Protein AF-A0A945DVE2-F1 (afdb_monomer_lite)

Sequence (150 aa):
MKHDCQETELLISGYLDGELTQSDRQRVDLILEDCIQCTETHQEMKKFRKGVGDIPFDILTKKEKTAMNKYVTTNTWANVGQLMFIVPLILLYGTGAFLMVASVIKDPETPLWLKIGLPSIIGGLGLMVFTVVLQRIKAHKTDKYKDVHI

pLDDT: mean 78.92, std 14.02, range [46.22, 95.06]

Secondary structure (DSSP, 8-state):
----HHHHHHHHHHHHHT-S-HHHHHHHHHHHHH-HHHHHHHHHHHHHHHHHHTS------HHHHHHHHHHHS--HHHHHHHHHHHHHHHHHHHHHHHHHHHHHHH-TTS-HHHHHHHHHHHHHHHHHHHHHHHHHHHHHHH-TTTT---

Radius of gyration: 32.58 Å; chains: 1; bounding box: 50×34×91 Å

Foldseek 3Di:
DDDDLVVLLVLLVCLVVVNDDPVSVVVNVVCCVVDPVSVVSSVVVVVVCCVVVPPPPPPDDVVVVVVVVCVVPPPPVVVVVVCVPPVVVCVCLVVVLVVVLVVQCPDPPHDPCCNPVSCCVSVVVVVVVVVVVVVVVVCVVPPPCPVPDD

Structure (mmCIF, N/CA/C/O backbone):
data_AF-A0A945DVE2-F1
#
_entry.id   AF-A0A945DVE2-F1
#
loop_
_atom_site.group_PDB
_atom_site.id
_atom_site.type_symbol
_atom_site.label_atom_id
_atom_site.label_alt_id
_atom_site.label_comp_id
_atom_site.label_asym_id
_atom_site.label_entity_id
_atom_site.label_seq_id
_atom_site.pdbx_PDB_ins_code
_atom_site.Cartn_x
_atom_site.Cartn_y
_atom_site.Cartn_z
_atom_site.occupancy
_atom_site.B_iso_or_equiv
_atom_site.auth_seq_id
_atom_site.auth_comp_id
_atom_site.auth_asym_id
_atom_site.auth_atom_id
_atom_site.pdbx_PDB_model_num
ATOM 1 N N . MET A 1 1 ? -12.179 13.860 60.037 1.00 53.31 1 MET A N 1
ATOM 2 C CA . MET A 1 1 ? -10.776 14.099 59.607 1.00 53.31 1 MET A CA 1
ATOM 3 C C . MET A 1 1 ? -10.761 15.152 58.490 1.00 53.31 1 MET A C 1
ATOM 5 O O . MET A 1 1 ? -11.633 15.081 57.630 1.00 53.31 1 MET A O 1
ATOM 9 N N . LYS A 1 2 ? -9.851 16.146 58.475 1.00 57.16 2 LYS A N 1
ATOM 10 C CA . LYS A 1 2 ? -9.758 17.094 57.337 1.00 57.16 2 LYS A CA 1
ATOM 11 C C . LYS A 1 2 ? -9.160 16.353 56.137 1.00 57.16 2 LYS A C 1
ATOM 13 O O . LYS A 1 2 ? -7.957 16.127 56.108 1.00 57.16 2 LYS A O 1
ATOM 18 N N . H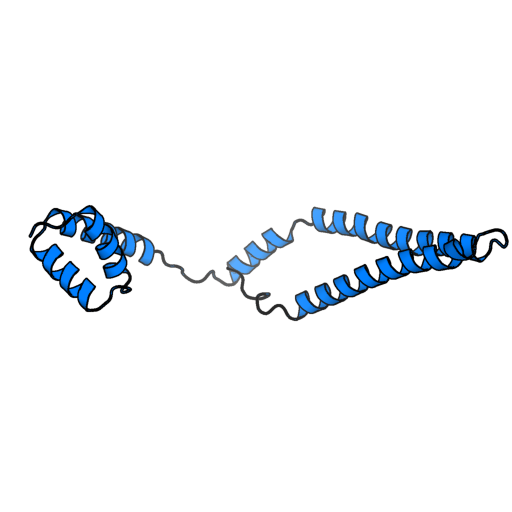IS A 1 3 ? -10.005 15.942 55.203 1.00 69.19 3 HIS A N 1
ATOM 19 C CA . HIS A 1 3 ? -9.619 15.332 53.935 1.00 69.19 3 HIS A CA 1
ATOM 20 C C . HIS A 1 3 ? -10.227 16.161 52.807 1.00 69.19 3 HIS A C 1
ATOM 22 O O . HIS A 1 3 ? -11.279 16.779 52.990 1.00 69.19 3 HIS A O 1
ATOM 28 N N . ASP A 1 4 ? -9.540 16.209 51.673 1.00 75.62 4 ASP A N 1
ATOM 29 C CA . ASP A 1 4 ? -10.078 16.841 50.481 1.00 75.62 4 ASP A CA 1
ATOM 30 C C . ASP A 1 4 ? -11.013 15.856 49.770 1.00 75.62 4 ASP A C 1
ATOM 32 O O . ASP A 1 4 ? -10.629 14.728 49.438 1.00 75.62 4 ASP A O 1
ATOM 36 N N . CYS A 1 5 ? -12.268 16.259 49.583 1.00 73.75 5 CYS A N 1
ATOM 37 C CA . CYS A 1 5 ? -13.283 15.410 48.959 1.00 73.75 5 CYS A CA 1
ATOM 38 C C . CYS A 1 5 ? -12.951 15.146 47.481 1.00 73.75 5 CYS A C 1
ATOM 40 O O . CYS A 1 5 ? -13.272 14.079 46.967 1.00 73.75 5 CYS A O 1
ATOM 42 N N . GLN A 1 6 ? -12.240 16.071 46.828 1.00 73.00 6 GLN A N 1
ATOM 43 C CA . GLN A 1 6 ? -11.862 15.957 45.422 1.00 73.00 6 GLN A CA 1
ATOM 44 C C . GLN A 1 6 ? -10.749 14.918 45.195 1.00 73.00 6 GLN A C 1
ATOM 46 O O . GLN A 1 6 ? -10.837 14.100 44.282 1.00 73.00 6 GLN A O 1
ATOM 51 N N . GLU A 1 7 ? -9.724 14.880 46.053 1.00 78.69 7 GLU A N 1
ATOM 52 C CA . GLU A 1 7 ? -8.698 13.821 46.026 1.00 78.69 7 GLU A CA 1
ATOM 53 C C . GLU A 1 7 ? -9.298 12.438 46.347 1.00 78.69 7 GLU A C 1
ATOM 55 O O . GLU A 1 7 ? -8.900 11.416 45.785 1.00 78.69 7 GLU A O 1
ATOM 60 N N . THR A 1 8 ? -10.295 12.406 47.233 1.00 78.44 8 THR A N 1
ATOM 61 C CA . THR A 1 8 ? -10.956 11.165 47.656 1.00 78.44 8 THR A CA 1
ATOM 62 C C . THR A 1 8 ? -11.806 10.558 46.538 1.00 78.44 8 THR A C 1
ATOM 64 O O . THR A 1 8 ? -11.867 9.339 46.423 1.00 78.44 8 THR A O 1
ATOM 67 N N . GLU A 1 9 ? -12.406 11.371 45.667 1.00 80.44 9 GLU A N 1
ATOM 68 C CA . GLU A 1 9 ? -13.184 10.895 44.517 1.00 80.44 9 GLU A CA 1
ATOM 69 C C . GLU A 1 9 ? -12.345 10.027 43.560 1.00 80.44 9 GLU A C 1
ATOM 71 O O . GLU A 1 9 ? -12.774 8.945 43.151 1.00 80.44 9 GLU A O 1
ATOM 76 N N . LEU A 1 10 ? -11.105 10.446 43.280 1.00 81.06 10 LEU A N 1
ATOM 77 C CA . LEU A 1 10 ? -10.153 9.665 42.481 1.00 81.06 10 LEU A CA 1
ATOM 78 C C . LEU A 1 10 ? -9.812 8.329 43.153 1.00 81.06 10 LEU A C 1
ATOM 80 O O . LEU A 1 10 ? -9.767 7.286 42.494 1.00 81.06 10 LEU A O 1
ATOM 84 N N . LEU A 1 11 ? -9.614 8.345 44.473 1.00 84.81 11 LEU A N 1
ATOM 85 C CA . LEU A 1 11 ? -9.346 7.136 45.249 1.00 84.81 11 LEU A CA 1
ATOM 86 C C . LEU A 1 11 ? -10.564 6.199 45.281 1.00 84.81 11 LEU A C 1
ATOM 88 O O . LEU A 1 11 ? -10.392 4.990 45.172 1.00 84.81 11 LEU A O 1
ATOM 92 N N . ILE A 1 12 ? -11.791 6.720 45.354 1.00 86.06 12 ILE A N 1
ATOM 93 C CA . ILE A 1 12 ? -13.029 5.923 45.314 1.00 86.06 12 ILE A CA 1
ATOM 94 C C . ILE A 1 12 ? -13.175 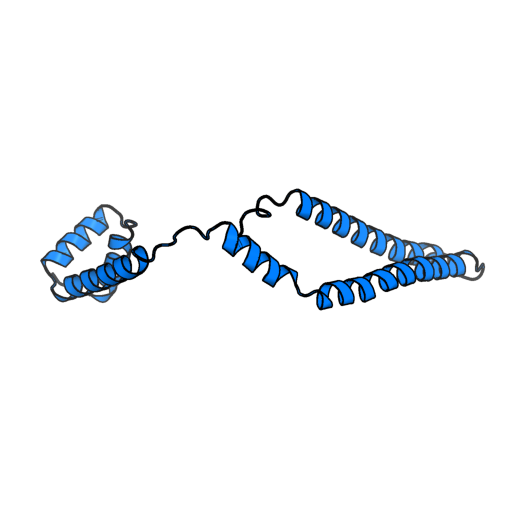5.188 43.971 1.00 86.06 12 ILE A C 1
ATOM 96 O O . ILE A 1 12 ? -13.551 4.013 43.964 1.00 86.06 12 ILE A O 1
ATOM 100 N N . SER A 1 13 ? -12.833 5.824 42.844 1.00 85.06 13 SER A N 1
ATOM 101 C CA . SER A 1 13 ? -12.820 5.147 41.536 1.00 85.06 13 SER A CA 1
ATOM 102 C C . SER A 1 13 ? -11.816 3.992 41.521 1.00 85.06 13 SER A C 1
ATOM 104 O O . SER A 1 13 ? -12.187 2.854 41.237 1.00 85.06 13 SER A O 1
ATOM 106 N N . GLY A 1 14 ? -10.566 4.249 41.927 1.00 84.69 14 GLY A N 1
ATOM 107 C CA . GLY A 1 14 ? -9.536 3.206 42.008 1.00 84.69 14 GLY A CA 1
ATOM 108 C C . GLY A 1 14 ? -9.883 2.088 43.001 1.00 84.69 14 GLY A C 1
ATOM 109 O O . GLY A 1 14 ? -9.495 0.933 42.808 1.00 84.69 14 GLY A O 1
ATOM 110 N N . TYR A 1 15 ? -10.631 2.405 44.064 1.00 85.12 15 TYR A N 1
ATOM 111 C CA . TYR A 1 15 ? -11.137 1.437 45.038 1.00 85.12 15 TYR A CA 1
ATOM 112 C C . TYR A 1 15 ? -12.166 0.491 44.403 1.00 85.12 15 TYR A C 1
ATOM 114 O O . TYR A 1 15 ? -12.087 -0.722 44.601 1.00 85.12 15 TYR A O 1
ATOM 122 N N . LEU A 1 16 ? -13.089 1.023 43.591 1.00 84.38 16 LEU A N 1
ATOM 123 C CA . LEU A 1 16 ? -14.095 0.242 42.861 1.00 84.38 16 LEU A CA 1
ATOM 124 C C . LEU A 1 16 ? -13.490 -0.637 41.755 1.00 84.38 16 LEU A C 1
ATOM 126 O O . LEU A 1 16 ? -14.020 -1.716 41.479 1.00 84.38 16 LEU A O 1
ATOM 130 N N . ASP A 1 17 ? -12.389 -0.195 41.147 1.00 82.69 17 ASP A N 1
ATOM 131 C CA . ASP A 1 17 ? -11.643 -0.950 40.132 1.00 82.69 17 ASP A CA 1
ATOM 132 C C . ASP A 1 17 ? -10.651 -1.960 40.730 1.00 82.69 17 ASP A C 1
ATOM 134 O O . ASP A 1 17 ? -10.194 -2.875 40.045 1.00 82.69 17 ASP A O 1
ATOM 138 N N . GLY A 1 18 ? -10.370 -1.861 42.032 1.00 82.38 18 GLY A N 1
ATOM 139 C CA . GLY A 1 18 ? -9.440 -2.744 42.732 1.00 82.38 18 GLY A CA 1
ATOM 140 C C . GLY A 1 18 ? -7.966 -2.436 42.454 1.00 82.38 18 GLY A C 1
ATOM 141 O O . GLY A 1 18 ? -7.105 -3.249 42.790 1.00 82.38 18 GLY A O 1
ATOM 142 N N . GLU A 1 19 ? -7.659 -1.267 41.900 1.00 85.31 19 GLU A N 1
ATOM 143 C CA . GLU A 1 19 ? -6.306 -0.863 41.494 1.00 85.31 19 GLU A CA 1
ATOM 144 C C . GLU A 1 19 ? -5.511 -0.182 42.622 1.00 85.31 19 GLU A C 1
ATOM 146 O O . GLU A 1 19 ? -4.307 0.034 42.497 1.00 85.31 19 GLU A O 1
ATOM 151 N N . LEU A 1 20 ? -6.157 0.126 43.754 1.00 85.69 20 LEU A N 1
ATOM 152 C CA . LEU A 1 20 ? -5.494 0.757 44.897 1.00 85.69 20 LEU A CA 1
ATOM 153 C C . LEU A 1 20 ? -4.515 -0.165 45.627 1.00 85.69 20 LEU A C 1
ATOM 155 O O . LEU A 1 20 ? -4.788 -1.351 45.857 1.00 85.69 20 LEU A O 1
ATOM 159 N N . THR A 1 21 ? -3.426 0.443 46.106 1.00 83.75 21 THR A N 1
ATOM 160 C CA . THR A 1 21 ? -2.480 -0.181 47.034 1.00 83.75 21 THR A CA 1
ATOM 161 C C . THR A 1 21 ? -3.146 -0.495 48.381 1.00 83.75 21 THR A C 1
ATOM 163 O O . THR A 1 21 ? -4.162 0.096 48.748 1.00 83.75 21 THR A O 1
ATOM 166 N N . GLN A 1 22 ? -2.570 -1.419 49.159 1.00 81.00 22 GLN A N 1
ATOM 167 C CA . GLN A 1 22 ? -3.117 -1.803 50.472 1.00 81.00 22 GLN A CA 1
ATOM 168 C C . GLN A 1 22 ? -3.230 -0.620 51.449 1.00 81.00 22 GLN A C 1
ATOM 170 O O . GLN A 1 22 ? -4.189 -0.550 52.213 1.00 81.00 22 GLN A O 1
ATOM 175 N N . SER A 1 23 ? -2.280 0.320 51.394 1.00 83.38 23 SER A N 1
ATOM 176 C CA . SER A 1 23 ? -2.292 1.533 52.221 1.00 83.38 23 SER A CA 1
ATOM 177 C C . SER A 1 23 ? -3.442 2.468 51.835 1.00 83.38 23 SER A C 1
ATOM 179 O O . SER A 1 23 ? -4.135 2.996 52.703 1.00 83.38 23 SER A O 1
ATOM 181 N N . ASP A 1 24 ? -3.677 2.648 50.534 1.00 81.50 24 ASP A N 1
ATOM 182 C CA . ASP A 1 24 ? -4.707 3.566 50.038 1.00 81.50 24 ASP A CA 1
ATOM 183 C C . ASP A 1 24 ? -6.118 3.012 50.242 1.00 81.50 24 ASP A C 1
ATOM 185 O O . ASP A 1 24 ? -7.036 3.771 50.540 1.00 81.50 24 ASP A O 1
ATOM 189 N N . ARG A 1 25 ? -6.297 1.686 50.171 1.00 82.38 25 ARG A N 1
ATOM 190 C CA . ARG A 1 25 ? -7.585 1.047 50.489 1.00 82.38 25 ARG A CA 1
ATOM 191 C C . ARG A 1 25 ? -8.008 1.293 51.935 1.00 82.38 25 ARG A C 1
ATOM 193 O O . ARG A 1 25 ? -9.130 1.728 52.157 1.00 82.38 25 ARG A O 1
ATOM 200 N N . GLN A 1 26 ? -7.099 1.103 52.895 1.00 84.81 26 GLN A N 1
ATOM 201 C CA . GLN A 1 26 ? -7.384 1.376 54.310 1.00 84.81 26 GLN A CA 1
ATOM 202 C C . GLN A 1 26 ? -7.710 2.855 54.552 1.00 84.81 26 GLN A C 1
ATOM 204 O O . GLN A 1 26 ? -8.589 3.175 55.350 1.00 84.81 26 GLN A O 1
ATOM 209 N N . ARG A 1 27 ? -7.034 3.767 53.839 1.00 82.69 27 ARG A N 1
ATOM 210 C CA . ARG A 1 27 ? -7.345 5.201 53.885 1.00 82.69 27 ARG A CA 1
ATOM 211 C C . ARG A 1 27 ? -8.767 5.479 53.385 1.00 82.69 27 ARG A C 1
ATOM 213 O O . ARG A 1 27 ? -9.475 6.247 54.026 1.00 82.69 27 ARG A O 1
ATOM 220 N N . VAL A 1 28 ? -9.186 4.860 52.280 1.00 83.69 28 VAL A N 1
ATOM 221 C CA . VAL A 1 28 ? -10.545 5.013 51.731 1.00 83.69 28 VAL A CA 1
ATOM 222 C C . VAL A 1 28 ? -11.600 4.427 52.671 1.00 83.69 28 VAL A C 1
ATOM 224 O O . VAL A 1 28 ? -12.602 5.094 52.909 1.00 83.69 28 VAL A O 1
ATOM 227 N N . ASP A 1 29 ? -11.362 3.253 53.264 1.00 84.56 29 ASP A N 1
ATOM 228 C CA . ASP A 1 29 ? -12.294 2.632 54.218 1.00 84.56 29 ASP A CA 1
ATOM 229 C C . ASP A 1 29 ? -12.568 3.559 55.420 1.00 84.56 29 ASP A C 1
ATOM 231 O O . ASP A 1 29 ? -13.721 3.810 55.764 1.00 84.56 29 ASP A O 1
ATOM 235 N N . LEU A 1 30 ? -11.518 4.165 55.991 1.00 85.25 30 LEU A N 1
ATOM 236 C CA . LEU A 1 30 ? -11.645 5.131 57.090 1.00 85.25 30 LEU A CA 1
ATOM 237 C C . LEU A 1 30 ? -12.386 6.415 56.680 1.00 85.25 30 LEU A C 1
ATOM 239 O O . LEU A 1 30 ? -13.114 6.999 57.480 1.00 85.25 30 LEU A O 1
ATOM 243 N N . ILE A 1 31 ? -12.199 6.884 55.442 1.00 84.06 31 ILE A N 1
ATOM 244 C CA . ILE A 1 31 ? -12.869 8.094 54.944 1.00 84.06 31 ILE A CA 1
ATOM 245 C C . ILE A 1 31 ? -14.357 7.833 54.675 1.00 84.06 31 ILE A C 1
ATOM 247 O O . ILE A 1 31 ? -15.184 8.704 54.948 1.00 84.06 31 ILE A O 1
ATOM 251 N N . LEU A 1 32 ? -14.713 6.644 54.182 1.00 82.94 32 LEU A N 1
ATOM 252 C CA . LEU A 1 32 ? -16.107 6.239 53.989 1.00 82.94 32 LEU A CA 1
ATOM 253 C C . LEU A 1 32 ? -16.862 6.111 55.323 1.00 82.94 32 LEU A C 1
ATOM 255 O O . LEU A 1 32 ? -18.053 6.398 55.369 1.00 82.94 32 LEU A O 1
ATOM 259 N N . GLU A 1 33 ? -16.192 5.743 56.419 1.00 82.50 33 GLU A N 1
ATOM 260 C CA . GLU A 1 33 ? -16.813 5.718 57.753 1.00 82.50 33 GLU A CA 1
ATOM 261 C C . GLU A 1 33 ? -17.048 7.122 58.342 1.00 82.50 33 GLU A C 1
ATOM 263 O O . GLU A 1 33 ? -18.040 7.339 59.038 1.00 82.50 33 GLU A O 1
ATOM 268 N N . ASP A 1 34 ? -16.160 8.081 58.059 1.00 82.06 34 ASP A N 1
ATOM 269 C CA . ASP A 1 34 ? -16.151 9.406 58.703 1.00 82.06 34 ASP A CA 1
ATOM 270 C C . ASP A 1 34 ? -16.848 10.505 57.865 1.00 82.06 34 ASP A C 1
ATOM 272 O O . ASP A 1 34 ? -17.152 11.584 58.377 1.00 82.06 34 ASP A O 1
ATOM 276 N N . CYS A 1 35 ? -17.113 10.270 56.570 1.00 82.38 35 CYS A N 1
ATOM 277 C CA . CYS A 1 35 ? -17.634 11.282 55.642 1.00 82.38 35 CYS A CA 1
ATOM 278 C C . CYS A 1 35 ? -18.894 10.845 54.876 1.00 82.38 35 CYS A C 1
ATOM 280 O O . CYS A 1 35 ? -18.881 9.929 54.049 1.00 82.38 35 CYS A O 1
ATOM 282 N N . ILE A 1 36 ? -19.985 11.594 55.078 1.00 82.19 36 ILE A N 1
ATOM 283 C CA . ILE A 1 36 ? -21.279 11.362 54.415 1.00 82.19 36 ILE A CA 1
ATOM 284 C C . ILE A 1 36 ? -21.189 11.622 52.901 1.00 82.19 36 ILE A C 1
ATOM 286 O O . ILE A 1 36 ? -21.686 10.815 52.120 1.00 82.19 36 ILE A O 1
ATOM 290 N N . GLN A 1 37 ? -20.513 12.698 52.476 1.00 80.56 37 GLN A N 1
ATOM 291 C CA . GLN A 1 37 ? -20.396 13.058 51.053 1.00 80.56 37 GLN A CA 1
ATOM 292 C C . GLN A 1 37 ? -19.630 11.997 50.250 1.00 80.56 37 GLN A C 1
ATOM 294 O O . GLN A 1 37 ? -20.078 11.582 49.188 1.00 80.56 37 GLN A O 1
ATOM 299 N N . CYS A 1 38 ? -18.522 11.482 50.790 1.00 80.69 38 CYS A N 1
ATOM 300 C CA . CYS A 1 38 ? -17.740 10.432 50.128 1.00 80.69 38 CYS A CA 1
ATOM 301 C C . CYS A 1 38 ? -18.512 9.105 50.019 1.00 80.69 38 CYS A C 1
ATOM 303 O O . CYS A 1 38 ? -18.361 8.365 49.044 1.00 80.69 38 CYS A O 1
ATOM 305 N N . THR A 1 39 ? -19.372 8.814 50.999 1.00 83.25 39 THR A N 1
ATOM 306 C CA . THR A 1 39 ? -20.237 7.627 50.981 1.00 83.25 39 THR A CA 1
ATOM 307 C C . THR A 1 39 ? -21.290 7.707 49.878 1.00 83.25 39 THR A C 1
ATOM 309 O O . THR A 1 39 ? -21.547 6.706 49.206 1.00 83.25 39 THR A O 1
ATOM 312 N N . GLU A 1 40 ? -21.878 8.885 49.666 1.00 85.69 40 GLU A N 1
ATOM 313 C CA . GLU A 1 40 ? -22.854 9.127 48.602 1.00 85.69 40 GLU A CA 1
ATOM 314 C C . GLU A 1 40 ? -22.216 8.938 47.217 1.00 85.69 40 GLU A C 1
ATOM 316 O O . GLU A 1 40 ? -22.695 8.114 46.433 1.00 85.69 40 GLU A O 1
ATOM 321 N N . THR A 1 41 ? -21.059 9.563 46.971 1.00 81.88 41 THR A N 1
ATOM 322 C CA . THR A 1 41 ? -20.292 9.417 45.721 1.00 81.88 41 THR A CA 1
ATOM 323 C C . THR A 1 41 ? -19.944 7.954 45.420 1.00 81.88 41 THR A C 1
ATOM 325 O O . THR A 1 41 ? -20.153 7.469 44.306 1.00 81.88 41 THR A O 1
ATOM 328 N N . HIS A 1 42 ? -19.477 7.197 46.420 1.00 85.81 42 HIS A N 1
ATOM 329 C CA . HIS A 1 42 ? -19.179 5.771 46.255 1.00 85.81 42 HIS A CA 1
ATOM 330 C C . HIS A 1 42 ? -20.429 4.946 45.893 1.00 85.81 42 HIS A C 1
ATOM 332 O O . HIS A 1 42 ? -20.360 4.035 45.060 1.00 85.81 42 HIS A O 1
ATOM 338 N N . GLN A 1 43 ? -21.592 5.257 46.474 1.00 85.00 43 GLN A N 1
ATOM 339 C CA . GLN A 1 43 ? -22.844 4.570 46.147 1.00 85.00 43 GLN A CA 1
ATOM 340 C C . GLN A 1 43 ? -23.339 4.887 44.732 1.00 85.00 43 GLN A C 1
ATOM 342 O O . GLN A 1 43 ? -23.823 3.979 44.049 1.00 85.00 43 GLN A O 1
ATOM 347 N N . GLU A 1 44 ? -23.221 6.135 44.279 1.00 85.88 44 GLU A N 1
ATOM 348 C CA . GLU A 1 44 ? -23.584 6.540 42.918 1.00 85.88 44 GLU A CA 1
ATOM 349 C C . GLU A 1 44 ? -22.722 5.835 41.869 1.00 85.88 44 GLU A C 1
ATOM 351 O O . GLU A 1 44 ? -23.253 5.171 40.972 1.00 85.88 44 GLU A O 1
ATOM 356 N N . MET A 1 45 ? -21.397 5.871 42.037 1.00 83.81 45 MET A N 1
ATOM 357 C CA . MET A 1 45 ? -20.461 5.188 41.140 1.00 83.81 45 MET A CA 1
ATOM 358 C C . MET A 1 45 ? -20.703 3.669 41.116 1.00 83.81 45 MET A C 1
ATOM 360 O O . MET A 1 45 ? -20.694 3.038 40.056 1.00 83.81 45 MET A O 1
ATOM 364 N N . LYS A 1 46 ? -21.026 3.064 42.268 1.00 85.56 46 LYS A N 1
ATOM 365 C CA . LYS A 1 46 ? -21.380 1.639 42.362 1.00 85.56 46 LYS A CA 1
ATOM 366 C C . LYS A 1 46 ? -22.688 1.301 41.640 1.00 85.56 46 LYS A C 1
ATOM 368 O O . LYS A 1 46 ? -22.781 0.229 41.038 1.00 85.56 46 LYS A O 1
ATOM 373 N N . LYS A 1 47 ? -23.701 2.175 41.686 1.00 84.94 47 LYS A N 1
ATOM 374 C CA . LYS A 1 47 ? -24.959 2.003 40.932 1.00 84.94 47 LYS A CA 1
ATOM 375 C C . LYS A 1 47 ? -24.709 2.074 39.428 1.00 84.94 47 LYS A C 1
ATOM 377 O O . LYS A 1 47 ? -25.210 1.217 38.705 1.00 84.94 47 LYS A O 1
ATOM 382 N N . PHE A 1 48 ? -23.894 3.027 38.973 1.00 80.19 48 PHE A N 1
ATOM 383 C CA . PHE A 1 48 ? -23.523 3.144 37.563 1.00 80.19 48 PHE A CA 1
ATOM 384 C C . PHE A 1 48 ? -22.782 1.895 37.067 1.00 80.19 48 PHE A C 1
ATOM 386 O O . PHE A 1 48 ? -23.166 1.314 36.055 1.00 80.19 48 PHE A O 1
ATOM 393 N N . ARG A 1 49 ? -21.799 1.397 37.831 1.00 79.56 49 ARG A N 1
ATOM 394 C CA . ARG A 1 49 ? -21.069 0.162 37.498 1.00 79.56 49 ARG A CA 1
ATOM 395 C C . ARG A 1 49 ? -21.988 -1.051 37.386 1.00 79.56 49 ARG A C 1
ATOM 397 O O . ARG A 1 49 ? -21.797 -1.865 36.492 1.00 79.56 49 ARG A O 1
ATOM 404 N N . LYS A 1 50 ? -22.987 -1.178 38.263 1.00 78.12 50 LYS A N 1
ATOM 405 C CA . LYS A 1 50 ? -23.996 -2.243 38.154 1.00 78.12 50 LYS A CA 1
ATOM 406 C C . LYS A 1 50 ? -24.873 -2.068 36.915 1.00 78.12 50 LYS A C 1
ATOM 408 O O . LYS A 1 50 ? -25.068 -3.029 36.191 1.00 78.12 50 LYS A O 1
ATOM 413 N N . GLY A 1 51 ? -25.311 -0.843 36.618 1.00 73.31 51 GLY A N 1
ATOM 414 C CA . GLY A 1 51 ? -26.093 -0.544 35.413 1.00 73.31 51 GLY A CA 1
ATOM 415 C C . GLY A 1 51 ? -25.349 -0.819 34.099 1.00 73.31 51 GLY A C 1
ATOM 416 O O . GLY A 1 51 ? -25.977 -1.207 33.121 1.00 73.31 51 GLY A O 1
ATOM 417 N N . VAL A 1 52 ? -24.021 -0.661 34.080 1.00 72.06 52 VAL A N 1
ATOM 418 C CA . VAL A 1 52 ? -23.168 -0.993 32.923 1.00 72.06 52 VAL A CA 1
ATOM 419 C C . VAL A 1 52 ? -22.761 -2.473 32.915 1.00 72.06 52 VAL A C 1
ATOM 421 O O . VAL A 1 52 ? -22.677 -3.080 31.852 1.00 72.06 52 VAL A O 1
ATOM 424 N N . GLY A 1 53 ? -22.524 -3.070 34.085 1.00 64.81 53 GLY A N 1
ATOM 425 C CA . GLY A 1 53 ? -22.124 -4.472 34.240 1.00 64.81 53 GLY A CA 1
ATOM 426 C C . GLY A 1 53 ? -23.255 -5.479 34.017 1.00 64.81 53 GLY A C 1
ATOM 427 O O . GLY A 1 53 ? -22.978 -6.607 33.625 1.00 64.81 53 GLY A O 1
ATOM 428 N N . ASP A 1 54 ? -24.508 -5.061 34.215 1.00 58.25 54 ASP A N 1
ATOM 429 C CA . ASP A 1 54 ? -25.710 -5.850 33.919 1.00 58.25 54 ASP A CA 1
ATOM 430 C C . ASP A 1 54 ? -26.173 -5.709 32.462 1.00 58.25 54 ASP A C 1
ATOM 432 O O . ASP A 1 54 ? -27.219 -6.250 32.113 1.00 58.25 54 ASP A O 1
ATOM 436 N N . ILE A 1 55 ? -25.430 -5.012 31.587 1.00 57.66 55 ILE A N 1
ATOM 437 C CA . ILE A 1 55 ? -25.678 -5.108 30.145 1.00 57.66 55 ILE A CA 1
ATOM 438 C C . ILE A 1 55 ? -25.243 -6.517 29.741 1.00 57.66 55 ILE A C 1
ATOM 440 O O . ILE A 1 55 ? -24.038 -6.795 29.741 1.00 57.66 55 ILE A O 1
ATOM 444 N N . PRO A 1 56 ? -26.179 -7.423 29.399 1.00 50.91 56 PRO A N 1
ATOM 445 C CA . PRO A 1 56 ? -25.794 -8.734 28.937 1.00 50.91 56 PRO A CA 1
ATOM 446 C C . PRO A 1 56 ? -25.117 -8.529 27.582 1.00 50.91 56 PRO A C 1
ATOM 448 O O . PRO A 1 56 ? -25.768 -8.339 26.557 1.00 50.91 56 PRO A O 1
ATOM 451 N N . PHE A 1 57 ? -23.786 -8.556 27.571 1.00 46.22 57 PHE A N 1
ATOM 452 C CA . PHE A 1 57 ? -22.987 -8.806 26.374 1.00 46.22 57 PHE A CA 1
ATOM 453 C C . PHE A 1 57 ? -23.176 -10.280 25.988 1.00 46.22 57 PHE A C 1
ATOM 455 O O . PHE A 1 57 ? -22.247 -11.087 25.985 1.00 46.22 57 PHE A O 1
ATOM 462 N N . ASP A 1 58 ? -24.427 -10.660 25.736 1.00 50.94 58 ASP A N 1
ATOM 463 C CA . ASP A 1 58 ? -24.802 -11.996 25.318 1.00 50.94 58 ASP A CA 1
ATOM 464 C C . ASP A 1 58 ? -24.404 -12.121 23.847 1.00 50.94 58 ASP A C 1
ATOM 466 O O . ASP A 1 58 ? -25.084 -11.662 22.934 1.00 50.94 58 ASP A O 1
ATOM 470 N N . ILE A 1 59 ? -23.172 -12.593 23.663 1.00 51.88 59 ILE A N 1
ATOM 471 C CA . ILE A 1 59 ? -22.656 -13.373 22.540 1.00 51.88 59 ILE A CA 1
ATOM 472 C C . ILE A 1 59 ? -23.556 -13.281 21.299 1.00 51.88 59 ILE A C 1
ATOM 474 O O . ILE A 1 59 ? -24.468 -14.087 21.119 1.00 51.88 59 ILE A O 1
ATOM 478 N N . LEU A 1 60 ? -23.244 -12.327 20.414 1.00 53.38 60 LEU A N 1
ATOM 479 C CA . LEU A 1 60 ? -23.800 -12.226 19.061 1.00 53.38 60 LEU A CA 1
ATOM 480 C C . LEU A 1 60 ? -23.991 -13.624 18.457 1.00 53.38 60 LEU A C 1
ATOM 482 O O . LEU A 1 60 ? -23.030 -14.336 18.134 1.00 53.38 60 LEU A O 1
ATOM 486 N N . THR A 1 61 ? -25.253 -14.027 18.316 1.00 58.66 61 THR A N 1
ATOM 487 C CA . THR A 1 61 ? -25.616 -15.352 17.823 1.00 58.66 61 THR A CA 1
ATOM 488 C C . THR A 1 61 ? -25.064 -15.492 16.402 1.00 58.66 61 THR A C 1
ATOM 490 O O . THR A 1 61 ? -25.241 -14.604 15.568 1.00 58.66 61 THR A O 1
ATOM 493 N N . LYS A 1 62 ? -24.402 -16.616 16.075 1.00 55.28 62 LYS A N 1
ATOM 494 C CA . LYS A 1 62 ? -23.744 -16.854 14.763 1.00 55.28 62 LYS A CA 1
ATOM 495 C C . LYS A 1 62 ? -24.604 -16.476 13.536 1.00 55.28 62 LYS A C 1
ATOM 497 O O . LYS A 1 62 ? -24.065 -16.132 12.483 1.00 55.28 62 LYS A O 1
ATOM 502 N N . LYS A 1 63 ? -25.936 -16.529 13.662 1.00 54.03 63 LYS A N 1
ATOM 503 C CA . LYS A 1 63 ? -26.900 -16.149 12.617 1.00 54.03 63 LYS A CA 1
ATOM 504 C C . LYS A 1 63 ? -26.934 -14.640 12.326 1.00 54.03 63 LYS A C 1
ATOM 506 O O . LYS A 1 63 ? -26.961 -14.273 11.155 1.00 54.03 63 LYS A O 1
ATOM 511 N N . GLU A 1 64 ? -26.841 -13.774 13.331 1.00 56.22 64 GLU A N 1
ATOM 512 C CA . GLU A 1 64 ? -26.824 -12.310 13.145 1.00 56.22 64 GLU A CA 1
ATOM 513 C C . GLU A 1 64 ? -25.465 -11.823 12.634 1.00 56.22 64 GLU A C 1
ATOM 515 O O . GLU A 1 64 ? -25.394 -10.957 11.763 1.00 56.22 64 GLU A O 1
ATOM 520 N N . LYS A 1 65 ? -24.384 -12.494 13.049 1.00 52.31 65 LYS A N 1
ATOM 521 C CA . LYS A 1 65 ? -23.020 -12.283 12.535 1.00 52.31 65 LYS A CA 1
ATOM 522 C C . LYS A 1 65 ? -22.934 -12.466 11.011 1.00 52.31 65 LYS A C 1
ATOM 524 O O . LYS A 1 65 ? -22.255 -11.712 10.318 1.00 52.31 65 LYS A O 1
ATOM 529 N N . THR A 1 66 ? -23.676 -13.435 10.471 1.00 54.88 66 THR A N 1
ATOM 530 C CA . THR A 1 66 ? -23.719 -13.710 9.023 1.00 54.88 66 THR A CA 1
ATOM 531 C C . THR A 1 66 ? -24.556 -12.667 8.271 1.00 54.88 66 THR A C 1
ATOM 533 O O . THR A 1 66 ? -24.202 -12.272 7.159 1.00 54.88 66 THR A O 1
ATOM 536 N N . ALA A 1 67 ? -25.636 -12.176 8.886 1.00 57.28 67 ALA A N 1
ATOM 537 C CA . ALA A 1 67 ? -26.467 -11.110 8.327 1.00 57.28 67 ALA A CA 1
ATOM 538 C C . ALA A 1 67 ? -25.725 -9.759 8.286 1.00 57.28 67 ALA A C 1
ATOM 540 O O . ALA A 1 67 ? -25.783 -9.058 7.278 1.00 57.28 67 ALA A O 1
ATOM 541 N N . MET A 1 68 ? -24.952 -9.446 9.329 1.00 52.12 68 MET A N 1
ATOM 542 C CA . MET A 1 68 ? -24.103 -8.251 9.406 1.00 52.12 68 MET A CA 1
ATOM 543 C C . MET A 1 68 ? -22.912 -8.308 8.442 1.00 52.12 68 MET A C 1
ATOM 545 O O . MET A 1 68 ? -22.621 -7.321 7.767 1.00 52.12 68 MET A O 1
ATOM 549 N N . ASN A 1 69 ? -22.265 -9.471 8.290 1.00 53.69 69 ASN A N 1
ATOM 550 C CA . ASN A 1 69 ? -21.200 -9.654 7.297 1.00 53.69 69 ASN A CA 1
ATOM 551 C C . ASN A 1 69 ? -21.722 -9.397 5.874 1.00 53.69 69 ASN A C 1
ATOM 553 O O . ASN A 1 69 ? -21.058 -8.743 5.072 1.00 53.69 69 ASN A O 1
ATOM 557 N N . LYS A 1 70 ? -22.961 -9.809 5.583 1.00 48.56 70 LYS A N 1
ATOM 558 C CA . LYS A 1 70 ? -23.626 -9.491 4.315 1.00 48.56 70 LYS A CA 1
ATOM 559 C C . LYS A 1 70 ? -23.797 -7.980 4.115 1.00 48.56 70 LYS A C 1
ATOM 561 O O . LYS A 1 70 ? -23.718 -7.529 2.984 1.00 48.56 70 LYS A O 1
ATOM 566 N N . TYR A 1 71 ? -23.963 -7.182 5.169 1.00 50.50 71 TYR A N 1
ATOM 567 C CA . TYR A 1 71 ? -24.078 -5.721 5.063 1.00 50.50 71 TYR A CA 1
ATOM 568 C C . TYR A 1 71 ? -22.726 -5.025 4.831 1.00 50.50 71 TYR A C 1
ATOM 570 O O . TYR A 1 71 ? -22.640 -4.090 4.042 1.00 50.50 71 TYR A O 1
ATOM 578 N N . VAL A 1 72 ? -21.646 -5.522 5.446 1.00 52.34 72 VAL A N 1
ATOM 579 C CA . VAL A 1 72 ? -20.281 -4.981 5.260 1.00 52.34 72 VAL A CA 1
ATOM 580 C C . VAL A 1 72 ? -19.679 -5.386 3.904 1.00 52.34 72 VAL A C 1
ATOM 582 O O . VAL A 1 72 ? -18.851 -4.669 3.346 1.00 52.34 72 VAL A O 1
ATOM 585 N N . THR A 1 73 ? -20.124 -6.505 3.326 1.00 51.22 73 THR A N 1
ATOM 586 C CA . THR A 1 73 ? -19.617 -7.028 2.043 1.00 51.22 73 THR A CA 1
ATOM 587 C C . THR A 1 73 ? -20.468 -6.679 0.818 1.00 51.22 73 THR A C 1
ATOM 589 O O . THR A 1 73 ? -20.092 -7.040 -0.297 1.00 51.22 73 THR A O 1
ATOM 592 N N . THR A 1 74 ? -21.575 -5.943 0.965 1.00 50.28 74 THR A N 1
ATOM 593 C CA . THR A 1 74 ? -22.497 -5.640 -0.151 1.00 50.28 74 THR A CA 1
ATOM 594 C C . THR A 1 74 ? -22.407 -4.217 -0.685 1.00 50.28 74 THR A C 1
ATOM 596 O O . THR A 1 74 ? -23.365 -3.705 -1.253 1.00 50.28 74 THR A O 1
ATOM 599 N N . ASN A 1 75 ? -21.222 -3.607 -0.689 1.00 57.06 75 ASN A N 1
ATOM 600 C CA . ASN A 1 75 ? -20.955 -2.579 -1.697 1.00 57.06 75 ASN A CA 1
ATOM 601 C C . ASN A 1 75 ? -20.549 -3.258 -3.011 1.00 57.06 75 ASN A C 1
ATOM 603 O O . ASN A 1 75 ? -19.427 -3.111 -3.492 1.00 57.06 75 ASN A O 1
ATOM 607 N N . THR A 1 76 ? -21.481 -4.005 -3.615 1.00 61.78 76 THR A N 1
ATOM 608 C CA . THR A 1 76 ? -21.326 -4.606 -4.952 1.00 61.78 76 THR A CA 1
ATOM 609 C C . THR A 1 76 ? -20.829 -3.561 -5.955 1.00 61.78 76 THR A C 1
ATOM 611 O O . THR A 1 76 ? -19.975 -3.849 -6.788 1.00 61.78 76 THR A O 1
ATOM 614 N N . TRP A 1 77 ? -21.279 -2.313 -5.801 1.00 70.69 77 TRP A N 1
ATOM 615 C CA . TRP A 1 77 ? -20.837 -1.179 -6.605 1.00 70.69 77 TRP A CA 1
ATOM 616 C C . TRP A 1 77 ? -19.370 -0.783 -6.379 1.00 70.69 77 TRP A C 1
ATOM 618 O O . TRP A 1 77 ? -18.669 -0.466 -7.338 1.00 70.69 77 TRP A O 1
ATOM 628 N N . ALA A 1 78 ? -18.870 -0.853 -5.140 1.00 72.31 78 ALA A N 1
ATOM 629 C CA . ALA A 1 78 ? -17.468 -0.556 -4.842 1.00 72.31 78 ALA A CA 1
ATOM 630 C C . ALA A 1 78 ? -16.533 -1.623 -5.429 1.00 72.31 78 ALA A C 1
ATOM 632 O O . ALA A 1 78 ? -15.509 -1.282 -6.014 1.00 72.31 78 ALA A O 1
ATOM 633 N N . ASN A 1 79 ? -16.921 -2.901 -5.360 1.00 73.06 79 ASN A N 1
ATOM 634 C CA . ASN A 1 79 ? -16.148 -3.996 -5.953 1.00 73.06 79 ASN A CA 1
ATOM 635 C C . ASN A 1 79 ? -16.115 -3.915 -7.490 1.00 73.06 79 ASN A C 1
ATOM 637 O O . ASN A 1 79 ? -15.072 -4.149 -8.100 1.00 73.06 79 ASN A O 1
ATOM 641 N N . VAL A 1 80 ? -17.234 -3.539 -8.123 1.00 83.69 80 VAL A N 1
ATOM 642 C CA . VAL A 1 80 ? -17.305 -3.321 -9.579 1.00 83.69 80 VAL A CA 1
ATOM 643 C C . VAL A 1 80 ? -16.450 -2.125 -9.997 1.00 83.69 80 VAL A C 1
ATOM 645 O O . VAL A 1 80 ? -15.653 -2.245 -10.928 1.00 83.69 80 VAL A O 1
ATOM 648 N N . GLY A 1 81 ? -16.550 -1.000 -9.282 1.00 85.50 81 GLY A N 1
ATOM 649 C CA . GLY A 1 81 ? -15.715 0.177 -9.534 1.00 85.50 81 GLY A CA 1
ATOM 650 C C . GLY A 1 81 ? -14.223 -0.126 -9.380 1.00 85.50 81 GLY A C 1
ATOM 651 O O . GLY A 1 81 ? -13.413 0.276 -10.214 1.00 85.50 81 GLY A O 1
ATOM 652 N N . GLN A 1 82 ? -13.858 -0.916 -8.369 1.00 85.56 82 GLN A N 1
ATOM 653 C CA . GLN A 1 82 ? -12.481 -1.342 -8.148 1.00 85.56 82 GLN A CA 1
ATOM 654 C C . GLN A 1 82 ? -11.959 -2.237 -9.283 1.00 85.56 82 GLN A C 1
ATOM 656 O O . GLN A 1 82 ? -10.825 -2.053 -9.723 1.00 85.56 82 GLN A O 1
ATOM 661 N N . LEU A 1 83 ? -12.770 -3.161 -9.808 1.00 87.81 83 LEU A N 1
ATOM 662 C CA . LEU A 1 83 ? -12.380 -3.991 -10.952 1.00 87.81 83 LEU A CA 1
ATOM 663 C C . LEU A 1 83 ? -12.218 -3.153 -12.229 1.00 87.81 83 LEU A C 1
ATOM 665 O O . LEU A 1 83 ? -11.230 -3.311 -12.947 1.00 87.81 83 LEU A O 1
ATOM 669 N N . MET A 1 84 ? -13.136 -2.212 -12.465 1.00 91.38 84 MET A N 1
ATOM 670 C CA . MET A 1 84 ? -13.080 -1.289 -13.601 1.00 91.38 84 MET A CA 1
ATOM 671 C C . MET A 1 84 ? -11.874 -0.343 -13.542 1.00 91.38 84 MET A C 1
ATOM 673 O O . MET A 1 84 ? -11.430 0.126 -14.581 1.00 91.38 84 MET A O 1
ATOM 677 N N . PHE A 1 85 ? -11.314 -0.080 -12.359 1.00 89.62 85 PHE A N 1
ATOM 678 C CA . PHE A 1 85 ? -10.108 0.735 -12.203 1.00 89.62 85 PHE A CA 1
ATOM 679 C C . PHE A 1 85 ? -8.814 -0.087 -12.281 1.00 89.62 85 PHE A C 1
ATOM 681 O O . PHE A 1 85 ? -7.884 0.278 -12.998 1.00 89.62 85 PHE A O 1
ATOM 688 N N . ILE A 1 86 ? -8.744 -1.216 -11.569 1.00 90.06 86 ILE A N 1
ATOM 689 C CA . ILE A 1 86 ? -7.519 -2.023 -11.471 1.00 90.06 86 ILE A CA 1
ATOM 690 C C . ILE A 1 86 ? -7.178 -2.683 -12.809 1.00 90.06 86 ILE A C 1
ATOM 692 O O . ILE A 1 86 ? -6.010 -2.707 -13.196 1.00 90.06 86 ILE A O 1
ATOM 696 N N . VAL A 1 87 ? -8.175 -3.209 -13.529 1.00 91.88 87 VAL A N 1
ATOM 697 C CA . VAL A 1 87 ? -7.930 -3.950 -14.776 1.00 91.88 87 VAL A CA 1
ATOM 698 C C . VAL A 1 87 ? -7.294 -3.058 -15.855 1.00 91.88 87 VAL A C 1
ATOM 700 O O . VAL A 1 87 ? -6.233 -3.430 -16.365 1.00 91.88 87 VAL A O 1
ATOM 703 N N . PRO A 1 88 ? -7.836 -1.867 -16.183 1.00 93.12 88 PRO A N 1
ATOM 704 C CA . PRO A 1 88 ? -7.199 -0.970 -17.145 1.00 93.12 88 PRO A CA 1
ATOM 705 C C . PRO A 1 88 ? -5.864 -0.427 -16.649 1.00 93.12 88 PRO A C 1
ATOM 707 O O . PRO A 1 88 ? -4.959 -0.250 -17.457 1.00 93.12 88 PRO A O 1
ATOM 710 N N . LEU A 1 89 ? -5.713 -0.190 -15.342 1.00 92.69 89 LEU A N 1
ATOM 711 C CA . LEU A 1 89 ? -4.459 0.298 -14.773 1.00 92.69 89 LEU A CA 1
ATOM 712 C C . LEU A 1 89 ? -3.317 -0.694 -15.013 1.00 92.69 89 LEU A C 1
ATOM 714 O O . LEU A 1 89 ? -2.246 -0.291 -15.457 1.00 92.69 89 LEU A O 1
ATOM 718 N N . ILE A 1 90 ? -3.555 -1.991 -14.797 1.00 91.06 90 ILE A N 1
ATOM 719 C CA . ILE A 1 90 ? -2.561 -3.037 -15.076 1.00 91.06 90 ILE A CA 1
ATOM 720 C C . ILE A 1 90 ? -2.289 -3.142 -16.579 1.00 91.06 90 ILE A C 1
ATOM 722 O O . ILE A 1 90 ? -1.134 -3.274 -16.978 1.00 91.06 90 ILE A O 1
ATOM 726 N N . LEU A 1 91 ? -3.328 -3.070 -17.416 1.00 93.25 91 LEU A N 1
ATOM 727 C CA . LEU A 1 91 ? -3.181 -3.190 -18.866 1.00 93.25 91 LEU A CA 1
ATOM 728 C C . LEU A 1 91 ? -2.376 -2.021 -19.443 1.00 93.25 91 LEU A C 1
ATOM 730 O O . LEU A 1 91 ? -1.405 -2.258 -20.156 1.00 93.25 91 LEU A O 1
ATOM 734 N N . LEU A 1 92 ? -2.735 -0.780 -19.102 1.00 93.19 92 LEU A N 1
ATOM 735 C CA . LEU A 1 92 ? -2.034 0.432 -19.533 1.00 93.19 92 LEU A CA 1
ATOM 736 C C . LEU A 1 92 ? -0.610 0.483 -18.994 1.00 93.19 92 LEU A C 1
ATOM 738 O O . LEU A 1 92 ? 0.307 0.835 -19.730 1.00 93.19 92 LEU A O 1
ATOM 742 N N . TYR A 1 93 ? -0.412 0.114 -17.729 1.00 92.81 93 TYR A N 1
ATOM 743 C CA . TYR A 1 93 ? 0.922 0.056 -17.156 1.00 92.81 93 TYR A CA 1
ATOM 744 C C . TYR A 1 93 ? 1.771 -1.005 -17.860 1.00 92.81 93 TYR A C 1
ATOM 746 O O . TYR A 1 93 ? 2.874 -0.703 -18.289 1.00 92.81 93 TYR A O 1
ATOM 754 N N . GLY A 1 94 ? 1.254 -2.218 -18.061 1.00 90.00 94 GLY A N 1
ATOM 755 C CA . GLY A 1 94 ? 1.987 -3.298 -18.720 1.00 90.00 94 GLY A CA 1
ATOM 756 C C . GLY A 1 94 ? 2.331 -2.981 -20.176 1.00 90.00 94 GLY A C 1
ATOM 757 O O . GLY A 1 94 ? 3.504 -2.981 -20.549 1.00 90.00 94 GLY A O 1
ATOM 758 N N . THR A 1 95 ? 1.326 -2.685 -21.004 1.00 92.44 95 THR A N 1
ATOM 759 C CA . THR A 1 95 ? 1.538 -2.442 -22.441 1.00 92.44 95 THR A CA 1
ATOM 760 C C . THR A 1 95 ? 2.209 -1.099 -22.698 1.00 92.44 95 THR A C 1
ATOM 762 O O . THR A 1 95 ? 3.147 -1.032 -23.489 1.00 92.44 95 THR A O 1
ATOM 765 N N . GLY A 1 96 ? 1.796 -0.039 -22.002 1.00 92.12 96 GLY A N 1
ATOM 766 C CA . GLY A 1 96 ? 2.359 1.301 -22.153 1.00 92.12 96 GLY A CA 1
ATOM 767 C C . GLY A 1 96 ? 3.812 1.370 -21.699 1.00 92.12 96 GLY A C 1
ATOM 768 O O . GLY A 1 96 ? 4.654 1.906 -22.420 1.00 92.12 96 GLY A O 1
ATOM 769 N N . ALA A 1 97 ? 4.141 0.766 -20.554 1.00 91.88 97 ALA A N 1
ATOM 770 C CA . ALA A 1 97 ? 5.524 0.715 -20.104 1.00 91.88 97 ALA A CA 1
ATOM 771 C C . ALA A 1 97 ? 6.397 -0.130 -21.037 1.00 91.88 97 ALA A C 1
ATOM 773 O O . ALA A 1 97 ? 7.505 0.284 -21.370 1.00 91.88 97 ALA A O 1
ATOM 774 N N . PHE A 1 98 ? 5.893 -1.273 -21.515 1.00 92.31 98 PHE A N 1
ATOM 775 C CA . PHE A 1 98 ? 6.619 -2.095 -22.481 1.00 92.31 98 PHE A CA 1
ATOM 776 C C . PHE A 1 98 ? 6.900 -1.338 -23.783 1.00 92.31 98 PHE A C 1
ATOM 778 O O . PHE A 1 98 ? 8.030 -1.355 -24.264 1.00 92.31 98 PHE A O 1
ATOM 785 N N . LEU A 1 99 ? 5.903 -0.638 -24.333 1.00 93.06 99 LEU A N 1
ATOM 786 C CA . LEU A 1 99 ? 6.063 0.138 -25.562 1.00 93.06 99 LEU A CA 1
ATOM 787 C C . LEU A 1 99 ? 7.060 1.289 -25.392 1.00 93.06 99 LEU A C 1
ATOM 789 O O . LEU A 1 99 ? 7.923 1.452 -26.250 1.00 93.06 99 LEU A O 1
ATOM 793 N N . MET A 1 100 ? 6.996 2.033 -24.281 1.00 89.31 100 MET A N 1
ATOM 794 C CA . MET A 1 100 ? 7.951 3.114 -23.999 1.00 89.31 100 MET A CA 1
ATOM 795 C C . MET A 1 100 ? 9.383 2.606 -23.824 1.00 89.31 100 MET A C 1
ATOM 797 O O . MET A 1 100 ? 10.328 3.195 -24.344 1.00 89.31 100 MET A O 1
ATOM 801 N N . VAL A 1 101 ? 9.564 1.498 -23.105 1.00 90.69 101 VAL A N 1
ATOM 802 C CA . VAL A 1 101 ? 10.890 0.889 -22.954 1.00 90.69 101 VAL A CA 1
ATOM 803 C C . VAL A 1 101 ? 11.393 0.382 -24.307 1.00 90.69 101 VAL A C 1
ATOM 805 O O . VAL A 1 101 ? 12.546 0.614 -24.666 1.00 90.69 101 VAL A O 1
ATOM 808 N N . ALA A 1 102 ? 10.528 -0.261 -25.094 1.00 89.56 102 ALA A N 1
ATOM 809 C CA . ALA A 1 102 ? 10.886 -0.781 -26.406 1.00 89.56 102 ALA A CA 1
ATOM 810 C C . ALA A 1 102 ? 11.258 0.326 -27.403 1.00 89.56 102 ALA A C 1
ATOM 812 O O . ALA A 1 102 ? 12.192 0.124 -28.177 1.00 89.56 102 ALA A O 1
ATOM 813 N N . SER A 1 103 ? 10.576 1.476 -27.395 1.00 87.88 103 SER A N 1
ATOM 814 C CA . SER A 1 103 ? 10.917 2.600 -28.276 1.00 87.88 103 SER A CA 1
ATOM 815 C C . SER A 1 103 ? 12.274 3.197 -27.909 1.00 87.88 103 SER A C 1
ATOM 817 O O . SER A 1 103 ? 13.147 3.306 -28.763 1.00 87.88 103 SER A O 1
ATOM 819 N N . VAL A 1 104 ? 12.513 3.460 -26.620 1.00 88.25 104 VAL A N 1
ATOM 820 C CA . VAL A 1 104 ? 13.772 4.068 -26.158 1.00 88.25 104 VAL A CA 1
ATOM 821 C C . VAL A 1 104 ? 14.982 3.165 -26.400 1.00 88.25 104 VAL A C 1
ATOM 823 O O . VAL A 1 104 ? 16.061 3.667 -26.709 1.00 88.25 104 VAL A O 1
ATOM 826 N N . ILE A 1 105 ? 14.826 1.843 -26.284 1.00 87.00 105 ILE A N 1
ATOM 827 C CA . ILE A 1 105 ? 15.915 0.889 -26.543 1.00 87.00 105 ILE A CA 1
ATOM 828 C C . ILE A 1 105 ? 16.197 0.741 -28.044 1.00 87.00 105 ILE A C 1
ATOM 830 O O . ILE A 1 105 ? 17.361 0.605 -28.425 1.00 87.00 105 ILE A O 1
ATOM 834 N N . LYS A 1 106 ? 15.156 0.746 -28.889 1.00 87.69 106 LYS A N 1
ATOM 835 C CA . LYS A 1 106 ? 15.294 0.575 -30.344 1.00 87.69 106 LYS A CA 1
ATOM 836 C C . LYS A 1 106 ? 15.885 1.801 -31.034 1.00 87.69 106 LYS A C 1
ATOM 838 O O . LYS A 1 106 ? 16.559 1.632 -32.046 1.00 87.69 106 LYS A O 1
ATOM 843 N N . ASP A 1 107 ? 15.671 2.995 -30.490 1.00 87.69 107 ASP A N 1
ATOM 844 C CA . ASP A 1 107 ? 16.229 4.215 -31.061 1.00 87.69 107 ASP A CA 1
ATOM 845 C C . ASP A 1 107 ? 17.760 4.287 -30.850 1.00 87.69 107 ASP A C 1
ATOM 847 O O . ASP A 1 107 ? 18.252 4.203 -29.716 1.00 87.69 107 ASP A O 1
ATOM 851 N N . PRO A 1 108 ? 18.566 4.434 -31.919 1.00 80.44 108 PRO A N 1
ATOM 852 C CA . PRO A 1 108 ? 20.024 4.525 -31.801 1.00 80.44 108 PRO A CA 1
ATOM 853 C C . PRO A 1 108 ? 20.484 5.852 -31.184 1.00 80.44 108 PRO A C 1
ATOM 855 O O . PRO A 1 108 ? 21.456 5.864 -30.435 1.00 80.44 108 PRO A O 1
ATOM 858 N N . GLU A 1 109 ? 19.746 6.930 -31.457 1.00 87.81 109 GLU A N 1
ATOM 859 C CA . GLU A 1 109 ? 20.056 8.320 -31.083 1.00 87.81 109 GLU A CA 1
ATOM 860 C C . GLU A 1 109 ? 19.769 8.642 -29.606 1.00 87.81 109 GLU A C 1
ATOM 862 O O . GLU A 1 109 ? 20.106 9.718 -29.110 1.00 87.81 109 GLU A O 1
ATOM 867 N N . THR A 1 110 ? 19.118 7.735 -28.870 1.00 86.69 110 THR A N 1
ATOM 868 C CA . THR A 1 110 ? 18.776 7.985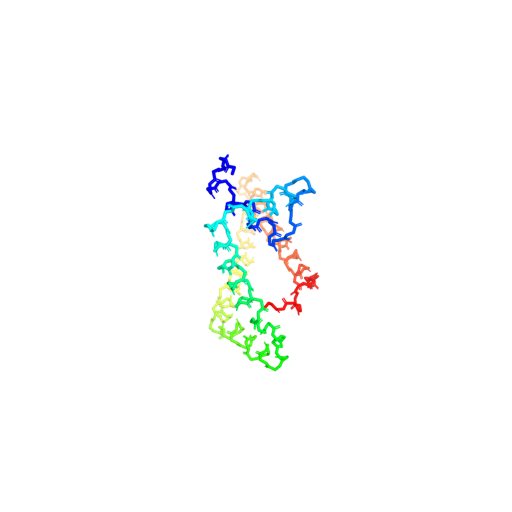 -27.469 1.00 86.69 110 THR A CA 1
ATOM 869 C C . THR A 1 110 ? 20.003 7.827 -26.567 1.00 86.69 110 THR A C 1
ATOM 871 O O . THR A 1 110 ? 20.764 6.856 -26.676 1.00 86.69 110 THR A O 1
ATOM 874 N N . PRO A 1 111 ? 20.209 8.761 -25.624 1.00 89.25 111 PRO A N 1
ATOM 875 C CA . PRO A 1 111 ? 21.381 8.737 -24.771 1.00 89.25 111 PRO A CA 1
ATOM 876 C C . PRO A 1 111 ? 21.340 7.553 -23.794 1.00 89.25 111 PRO A C 1
ATOM 878 O O . PRO A 1 111 ? 20.286 7.142 -23.301 1.00 89.25 111 PRO A O 1
ATOM 881 N N . LEU A 1 112 ? 22.523 7.023 -23.477 1.00 87.62 112 LEU A N 1
ATOM 882 C CA . LEU A 1 112 ? 22.711 5.783 -22.710 1.00 87.62 112 LEU A CA 1
ATOM 883 C C . LEU A 1 112 ? 22.061 5.822 -21.313 1.00 87.62 112 LEU A C 1
ATOM 885 O O . LEU A 1 112 ? 21.501 4.826 -20.857 1.00 87.62 112 LEU A O 1
ATOM 889 N N . TRP A 1 113 ? 22.067 6.989 -20.660 1.00 87.81 113 TRP A N 1
ATOM 890 C CA . TRP A 1 113 ? 21.418 7.183 -19.360 1.00 87.81 113 TRP A CA 1
ATOM 891 C C . TRP A 1 113 ? 19.895 7.008 -19.430 1.00 87.81 113 TRP A C 1
ATOM 893 O O . TRP A 1 113 ? 19.304 6.506 -18.479 1.00 87.81 113 TRP A O 1
ATOM 903 N N . LEU A 1 114 ? 19.258 7.348 -20.555 1.00 89.62 114 LEU A N 1
ATOM 904 C CA . LEU A 1 114 ? 17.817 7.182 -20.751 1.00 89.62 114 LEU A CA 1
ATOM 905 C C . LEU A 1 114 ? 17.465 5.714 -21.037 1.00 89.62 114 LEU A C 1
ATOM 907 O O . LEU A 1 114 ? 16.481 5.204 -20.504 1.00 89.62 114 LEU A O 1
ATOM 911 N N . LYS A 1 115 ? 18.316 5.015 -21.806 1.00 88.81 115 LYS A N 1
ATOM 912 C CA . LYS A 1 115 ? 18.170 3.578 -22.115 1.00 88.81 115 LYS A CA 1
ATOM 913 C C . LYS A 1 115 ? 18.191 2.692 -20.876 1.00 88.81 115 LYS A C 1
ATOM 915 O O . LYS A 1 115 ? 17.527 1.665 -20.866 1.00 88.81 115 LYS A O 1
ATOM 920 N N . ILE A 1 116 ? 18.945 3.080 -19.849 1.00 89.44 116 ILE A N 1
ATOM 921 C CA . ILE A 1 116 ? 19.059 2.326 -18.593 1.00 89.44 116 ILE A CA 1
ATOM 922 C C . ILE A 1 116 ? 18.131 2.910 -17.521 1.00 89.44 116 ILE A C 1
ATOM 924 O O . ILE A 1 116 ? 17.470 2.170 -16.793 1.00 89.44 116 ILE A O 1
ATOM 928 N N . GLY A 1 117 ? 18.049 4.238 -17.430 1.00 92.38 117 GLY A N 1
ATOM 929 C CA . GLY A 1 117 ? 17.280 4.937 -16.404 1.00 92.38 117 GLY A CA 1
ATOM 930 C C . GLY A 1 117 ? 15.779 4.687 -16.512 1.00 92.38 117 GLY A C 1
ATOM 931 O O . GLY A 1 117 ? 15.145 4.359 -15.511 1.00 92.38 117 GLY A O 1
ATOM 932 N N . LEU A 1 118 ? 15.212 4.768 -17.720 1.00 91.38 118 LEU A N 1
ATOM 933 C CA . LEU A 1 118 ? 13.777 4.574 -17.928 1.00 91.38 118 LEU A CA 1
ATOM 934 C C . LEU A 1 118 ? 13.293 3.159 -17.540 1.00 91.38 118 LEU A C 1
ATOM 936 O O . LEU A 1 118 ? 12.370 3.063 -16.726 1.00 91.38 118 LEU A O 1
ATOM 940 N N . PRO A 1 119 ? 13.898 2.055 -18.031 1.00 92.00 119 PRO A N 1
ATOM 941 C CA . PRO A 1 119 ? 13.495 0.718 -17.603 1.00 92.00 119 PRO A CA 1
ATOM 942 C C . PRO A 1 119 ? 13.801 0.444 -16.130 1.00 92.00 119 PRO A C 1
ATOM 944 O O . PRO A 1 119 ? 13.052 -0.298 -15.503 1.00 92.00 119 PRO A O 1
ATOM 947 N N . SER A 1 120 ? 14.842 1.054 -15.552 1.00 93.38 120 SER A N 1
ATOM 948 C CA . SER A 1 120 ? 15.129 0.930 -14.117 1.00 93.38 120 SER A CA 1
ATOM 949 C C . SER A 1 120 ? 14.015 1.536 -13.256 1.00 93.38 120 SER A C 1
ATOM 951 O O . SER A 1 120 ? 13.526 0.883 -12.336 1.00 93.38 120 SER A O 1
ATOM 953 N N . ILE A 1 121 ? 13.538 2.741 -13.591 1.00 94.00 121 ILE A N 1
ATOM 954 C CA . ILE A 1 121 ? 12.440 3.402 -12.864 1.00 94.00 121 ILE A CA 1
ATOM 955 C C . ILE A 1 121 ? 11.140 2.609 -13.008 1.00 94.00 121 ILE A C 1
ATOM 957 O O . ILE A 1 121 ? 10.472 2.315 -12.016 1.00 94.00 121 ILE A O 1
ATOM 961 N N . ILE A 1 122 ? 10.789 2.240 -14.241 1.00 93.75 122 ILE A N 1
ATOM 962 C CA . ILE A 1 122 ? 9.575 1.473 -14.533 1.00 93.75 122 ILE A CA 1
ATOM 963 C C . ILE A 1 122 ? 9.627 0.115 -13.826 1.00 93.75 122 ILE A C 1
ATOM 965 O O . ILE A 1 122 ? 8.699 -0.236 -13.103 1.00 93.75 122 ILE A O 1
ATOM 969 N N . GLY A 1 123 ? 10.718 -0.633 -13.992 1.00 93.81 123 GLY A N 1
ATOM 970 C CA . GLY A 1 123 ? 10.900 -1.942 -13.370 1.00 93.81 123 GLY A CA 1
ATOM 971 C C . GLY A 1 123 ? 10.920 -1.866 -11.845 1.00 93.81 123 GLY A C 1
ATOM 972 O O . GLY A 1 123 ? 10.301 -2.697 -11.185 1.00 93.81 123 GLY A O 1
ATOM 973 N N . GLY A 1 124 ? 11.564 -0.842 -11.281 1.00 95.06 124 GLY A N 1
ATOM 974 C CA . GLY A 1 124 ? 11.601 -0.592 -9.841 1.00 95.06 124 GLY A CA 1
ATOM 975 C C . GLY A 1 124 ? 10.219 -0.317 -9.254 1.00 95.06 124 GLY A C 1
ATOM 976 O O . GLY A 1 124 ? 9.858 -0.911 -8.236 1.00 95.06 124 GLY A O 1
ATOM 977 N N . LEU A 1 125 ? 9.408 0.508 -9.924 1.00 94.19 125 LEU A N 1
ATOM 978 C CA . LEU A 1 125 ? 8.020 0.741 -9.524 1.00 94.19 125 LEU A CA 1
ATOM 979 C C . LEU A 1 125 ? 7.207 -0.561 -9.576 1.00 94.19 125 LEU A C 1
ATOM 981 O O . LEU A 1 125 ? 6.493 -0.880 -8.624 1.00 94.19 125 LEU A O 1
ATOM 985 N N . GLY A 1 126 ? 7.362 -1.345 -10.646 1.00 93.75 126 GLY A N 1
ATOM 986 C CA . GLY A 1 126 ? 6.696 -2.639 -10.794 1.00 93.75 126 GLY A CA 1
ATOM 987 C C . GLY A 1 126 ? 7.080 -3.626 -9.688 1.00 93.75 126 GLY A C 1
ATOM 988 O O . GLY A 1 126 ? 6.209 -4.267 -9.101 1.00 93.75 126 GLY A O 1
ATOM 989 N N . LEU A 1 127 ? 8.368 -3.700 -9.342 1.00 94.56 127 LEU A N 1
ATOM 990 C CA . LEU A 1 127 ? 8.879 -4.533 -8.254 1.00 94.56 127 LEU A CA 1
ATOM 991 C C . LEU A 1 127 ? 8.318 -4.094 -6.892 1.00 94.56 127 LEU A C 1
ATOM 993 O O . LEU A 1 127 ? 7.886 -4.936 -6.102 1.00 94.56 127 LEU A O 1
ATOM 997 N N . MET A 1 128 ? 8.275 -2.786 -6.615 1.00 94.88 128 MET A N 1
ATOM 998 C CA . MET A 1 128 ? 7.684 -2.266 -5.379 1.00 94.88 128 MET A CA 1
ATOM 999 C C . MET A 1 128 ? 6.206 -2.640 -5.265 1.00 94.88 128 MET A C 1
ATOM 1001 O O . MET A 1 128 ? 5.791 -3.189 -4.246 1.00 94.88 128 MET A O 1
ATOM 1005 N N . VAL A 1 129 ? 5.420 -2.434 -6.322 1.00 92.94 129 VAL A N 1
ATOM 1006 C CA . VAL A 1 129 ? 4.005 -2.831 -6.329 1.00 92.94 129 VAL A CA 1
ATOM 1007 C C . VAL A 1 129 ? 3.866 -4.342 -6.134 1.00 92.94 129 VAL A C 1
ATOM 1009 O O . VAL A 1 129 ? 3.063 -4.785 -5.314 1.00 92.94 129 VAL A O 1
ATOM 1012 N N . PHE A 1 130 ? 4.680 -5.146 -6.820 1.00 93.50 130 PHE A N 1
ATOM 1013 C CA . PHE A 1 130 ? 4.652 -6.602 -6.703 1.00 93.50 130 PHE A CA 1
ATOM 1014 C C . PHE A 1 130 ? 4.925 -7.082 -5.272 1.00 93.50 130 PHE A C 1
ATOM 1016 O O . PHE A 1 130 ? 4.185 -7.915 -4.745 1.00 93.50 130 PHE A O 1
ATOM 1023 N N . THR A 1 131 ? 5.942 -6.526 -4.608 1.00 94.31 131 THR A N 1
ATOM 1024 C CA . THR A 1 131 ? 6.268 -6.886 -3.218 1.00 94.31 131 THR A CA 1
ATOM 1025 C C . THR A 1 131 ? 5.133 -6.541 -2.254 1.00 94.31 131 THR A C 1
ATOM 1027 O O . THR A 1 131 ? 4.753 -7.388 -1.444 1.00 94.31 131 THR A O 1
ATOM 1030 N N . VAL A 1 132 ? 4.525 -5.358 -2.382 1.00 91.31 132 VAL A N 1
ATOM 1031 C CA . VAL A 1 132 ? 3.370 -4.947 -1.565 1.00 91.31 132 VAL A CA 1
ATOM 1032 C C . VAL A 1 132 ? 2.160 -5.849 -1.812 1.00 91.31 132 VAL A C 1
ATOM 1034 O O . VAL A 1 132 ? 1.503 -6.270 -0.860 1.00 91.31 132 VAL A O 1
ATOM 1037 N N . VAL A 1 133 ? 1.871 -6.203 -3.067 1.00 90.50 133 VAL A N 1
ATOM 1038 C CA . VAL A 1 133 ? 0.761 -7.108 -3.403 1.00 90.50 133 VAL A CA 1
ATOM 1039 C C . VAL A 1 133 ? 0.977 -8.487 -2.780 1.00 90.50 133 VAL A C 1
ATOM 1041 O O . VAL A 1 133 ? 0.064 -9.017 -2.145 1.00 90.50 133 VAL A O 1
ATOM 1044 N N . LEU A 1 134 ? 2.183 -9.054 -2.880 1.00 89.94 134 LEU A N 1
ATOM 1045 C CA . LEU A 1 134 ? 2.504 -10.330 -2.237 1.00 89.94 134 LEU A CA 1
ATOM 1046 C C . LEU A 1 134 ? 2.362 -10.259 -0.716 1.00 89.94 134 LEU A C 1
ATOM 1048 O O . LEU A 1 134 ? 1.776 -11.160 -0.109 1.00 89.94 134 LEU A O 1
ATOM 1052 N N . GLN A 1 135 ? 2.858 -9.185 -0.099 1.00 91.56 135 GLN A N 1
ATOM 1053 C CA . GLN A 1 135 ? 2.699 -8.950 1.335 1.00 91.56 135 GLN A CA 1
ATOM 1054 C C . GLN A 1 135 ? 1.222 -8.868 1.719 1.00 91.56 135 GLN A C 1
ATOM 1056 O O . GLN A 1 135 ? 0.818 -9.487 2.699 1.00 91.56 135 GLN A O 1
ATOM 1061 N N . ARG A 1 136 ? 0.396 -8.179 0.926 1.00 88.19 136 ARG A N 1
ATOM 1062 C CA . ARG A 1 136 ? -1.040 -8.044 1.182 1.00 88.19 136 ARG A CA 1
ATOM 1063 C C . ARG A 1 136 ? -1.777 -9.374 1.041 1.00 88.19 136 ARG A C 1
ATOM 1065 O O . ARG A 1 136 ? -2.599 -9.697 1.895 1.00 88.19 136 ARG A O 1
ATOM 1072 N N . ILE A 1 137 ? -1.454 -10.170 0.018 1.00 86.69 137 ILE A N 1
ATOM 1073 C CA . ILE A 1 137 ? -2.019 -11.515 -0.169 1.00 86.69 137 ILE A CA 1
ATOM 1074 C C . ILE A 1 137 ? -1.623 -12.423 1.000 1.00 86.69 137 ILE A C 1
ATOM 1076 O O . ILE A 1 137 ? -2.468 -13.146 1.529 1.00 86.69 137 ILE A O 1
ATOM 1080 N N . LYS A 1 138 ? -0.354 -12.386 1.425 1.00 85.19 138 LYS A N 1
ATOM 1081 C CA . LYS A 1 138 ? 0.134 -13.170 2.565 1.00 85.19 138 LYS A CA 1
ATOM 1082 C C . LYS A 1 138 ? -0.535 -12.735 3.869 1.00 85.19 138 LYS A C 1
ATOM 1084 O O . LYS A 1 138 ? -1.027 -13.589 4.596 1.00 85.19 138 LYS A O 1
ATOM 1089 N N . ALA A 1 139 ? -0.625 -11.431 4.124 1.00 83.12 139 ALA A N 1
ATOM 1090 C CA . ALA A 1 139 ? -1.298 -10.879 5.295 1.00 83.12 139 ALA A CA 1
ATOM 1091 C C . ALA A 1 139 ? -2.770 -11.306 5.347 1.00 83.12 139 ALA A C 1
ATOM 1093 O O . ALA A 1 139 ? -3.211 -11.818 6.365 1.00 83.12 139 ALA A O 1
ATOM 1094 N N . HIS A 1 140 ? -3.494 -11.227 4.227 1.00 77.31 140 HIS A N 1
ATOM 1095 C CA . HIS A 1 140 ? -4.881 -11.691 4.150 1.00 77.31 140 HIS A CA 1
ATOM 1096 C C . HIS A 1 140 ? -5.037 -13.203 4.418 1.00 77.31 140 HIS A C 1
ATOM 1098 O O . HIS A 1 140 ? -6.073 -13.647 4.911 1.00 77.31 140 HIS A O 1
ATOM 1104 N N . LYS A 1 141 ? -4.027 -14.021 4.089 1.00 75.81 141 LYS A N 1
ATOM 1105 C CA . LYS A 1 141 ? -4.040 -15.466 4.380 1.00 75.81 141 LYS A CA 1
ATOM 1106 C C . LYS A 1 141 ? -3.684 -15.792 5.834 1.00 75.81 141 LYS A C 1
ATOM 1108 O O . LYS A 1 141 ? -4.193 -16.780 6.349 1.00 75.81 141 LYS A O 1
ATOM 1113 N N . THR A 1 142 ? -2.812 -15.010 6.469 1.00 75.25 142 THR A N 1
ATOM 1114 C CA . THR A 1 142 ? -2.285 -15.269 7.825 1.00 75.25 142 THR A CA 1
ATOM 1115 C C . THR A 1 142 ? -2.972 -14.429 8.911 1.00 75.25 142 THR A C 1
ATOM 1117 O O . THR A 1 142 ? -2.581 -14.483 10.073 1.00 75.25 142 THR A O 1
ATOM 1120 N N . ASP A 1 143 ? -4.004 -13.660 8.569 1.00 71.12 143 ASP A N 1
ATOM 1121 C CA . ASP A 1 143 ? -4.716 -12.834 9.539 1.00 71.12 143 ASP A CA 1
ATOM 1122 C C . ASP A 1 143 ? -5.490 -13.693 10.558 1.00 71.12 143 ASP A C 1
ATOM 1124 O O . ASP A 1 143 ? -6.519 -14.296 10.249 1.00 71.12 143 ASP A O 1
ATOM 1128 N N . LYS A 1 144 ? -4.976 -13.736 11.795 1.00 63.34 144 LYS A N 1
ATOM 1129 C CA . LYS A 1 144 ? -5.557 -14.448 12.945 1.00 63.34 144 LYS A CA 1
ATOM 1130 C C . LYS A 1 144 ? -6.914 -13.869 13.370 1.00 63.34 144 LYS A C 1
ATOM 1132 O O . LYS A 1 144 ? -7.702 -14.581 13.986 1.00 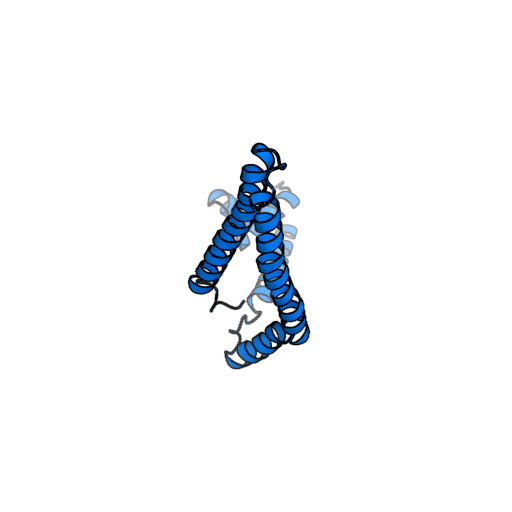63.34 144 LYS A O 1
ATOM 1137 N N . TYR A 1 145 ? -7.200 -12.611 13.036 1.00 60.12 145 TYR A N 1
ATOM 1138 C CA . TYR A 1 145 ? -8.459 -11.939 13.364 1.00 60.12 145 TYR A CA 1
ATOM 1139 C C . TYR A 1 145 ? -9.488 -12.010 12.234 1.00 60.12 145 TYR A C 1
ATOM 1141 O O . TYR A 1 145 ? -10.586 -11.480 12.382 1.00 60.12 145 TYR A O 1
ATOM 1149 N N . LYS A 1 146 ? -9.196 -12.731 11.143 1.00 56.25 146 LYS A N 1
ATOM 1150 C CA . LYS A 1 146 ? -10.152 -12.960 10.051 1.00 56.25 146 LYS A CA 1
ATOM 1151 C C . LYS A 1 146 ? -11.479 -13.578 10.523 1.00 56.25 146 LYS A C 1
ATOM 1153 O O . LYS A 1 146 ? -12.513 -13.289 9.931 1.00 56.25 146 LYS A O 1
ATOM 1158 N N . ASP A 1 147 ? -11.452 -14.375 11.593 1.00 54.78 147 ASP A N 1
ATOM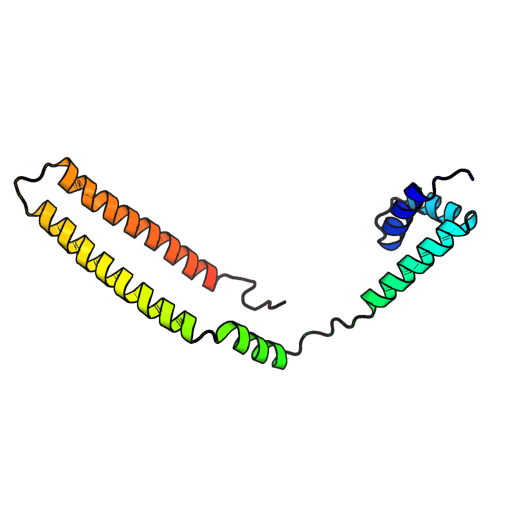 1159 C CA . ASP A 1 147 ? -12.633 -15.032 12.181 1.00 54.78 147 ASP A CA 1
ATOM 1160 C C . ASP A 1 147 ? -13.157 -14.349 13.462 1.00 54.78 147 ASP A C 1
ATOM 1162 O O . ASP A 1 147 ? -14.146 -14.786 14.065 1.00 54.78 147 ASP A O 1
ATOM 1166 N N . VAL A 1 148 ? -12.525 -13.253 13.889 1.00 58.25 148 VAL A N 1
ATOM 1167 C CA . VAL A 1 148 ? -12.896 -12.522 15.104 1.00 58.25 148 VAL A CA 1
ATOM 1168 C C . VAL A 1 148 ? -13.631 -11.248 14.702 1.00 58.25 148 VAL A C 1
ATOM 1170 O O . VAL A 1 148 ? -13.039 -10.182 14.591 1.00 58.25 148 VAL A O 1
ATOM 1173 N N . HIS A 1 149 ? -14.941 -11.352 14.466 1.00 53.06 149 HIS A N 1
ATOM 1174 C CA . HIS A 1 149 ? -15.780 -10.149 14.410 1.00 53.06 149 HIS A CA 1
ATOM 1175 C C . HIS A 1 149 ? -16.178 -9.722 15.830 1.00 53.06 149 HIS A C 1
ATOM 1177 O O . HIS A 1 149 ? -16.689 -10.574 16.570 1.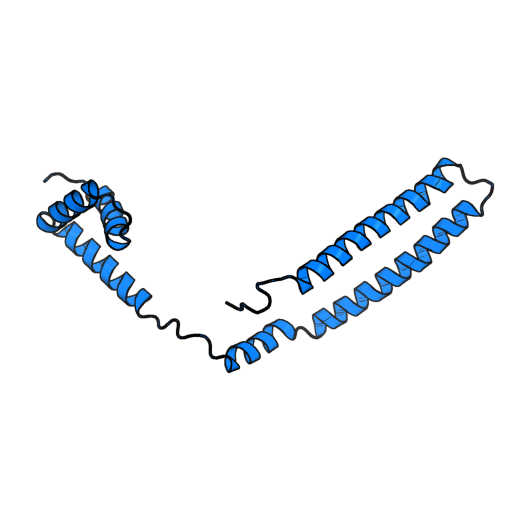00 53.06 149 HIS A O 1
ATOM 1183 N N . ILE A 1 150 ? -15.907 -8.449 16.145 1.00 54.41 150 ILE A N 1
ATOM 1184 C CA . ILE A 1 150 ? -16.389 -7.677 17.305 1.00 54.41 150 ILE A CA 1
ATOM 1185 C C . ILE A 1 150 ? -17.878 -7.384 17.114 1.00 54.41 150 ILE A C 1
ATOM 1187 O O . ILE A 1 150 ? -18.260 -7.112 15.951 1.00 54.41 150 ILE A O 1
#